Protein AF-A0A6A7ADE0-F1 (afdb_monomer_lite)

Radius of gyration: 12.48 Å; chains: 1; bounding box: 32×23×37 Å

Structure (mmCIF, N/CA/C/O backbone):
data_AF-A0A6A7ADE0-F1
#
_entry.id   AF-A0A6A7ADE0-F1
#
loop_
_atom_site.group_PDB
_atom_site.id
_atom_site.type_symbol
_atom_site.label_atom_id
_atom_site.label_alt_id
_atom_site.label_comp_id
_atom_site.label_asym_id
_atom_site.label_entity_id
_atom_site.label_seq_id
_atom_site.pdbx_PDB_ins_code
_atom_site.Cartn_x
_atom_site.Cartn_y
_atom_site.Cartn_z
_atom_site.occupancy
_atom_site.B_iso_or_equiv
_atom_site.auth_seq_id
_atom_site.auth_comp_id
_atom_site.auth_asym_id
_atom_site.auth_atom_id
_atom_site.pdbx_PDB_model_num
ATOM 1 N N . MET A 1 1 ? -9.373 -6.636 6.553 1.00 80.12 1 MET A N 1
ATOM 2 C CA . MET A 1 1 ? -9.410 -5.160 6.481 1.00 80.12 1 MET A CA 1
ATOM 3 C C . MET A 1 1 ? -9.800 -4.779 5.063 1.00 80.12 1 MET A C 1
ATOM 5 O O . MET A 1 1 ? -9.352 -5.461 4.150 1.00 80.12 1 MET A O 1
ATOM 9 N N . THR A 1 2 ? -10.658 -3.778 4.876 1.00 91.12 2 THR A N 1
ATOM 10 C CA . THR A 1 2 ? -11.158 -3.379 3.547 1.00 91.12 2 THR A CA 1
ATOM 11 C C . THR A 1 2 ? -10.385 -2.166 3.054 1.00 91.12 2 THR A C 1
ATOM 13 O O . THR A 1 2 ? -10.192 -1.228 3.822 1.00 91.12 2 THR A O 1
ATOM 16 N N . CYS A 1 3 ? -9.978 -2.180 1.789 1.00 92.69 3 CYS A N 1
ATOM 17 C CA . CYS A 1 3 ? -9.413 -1.020 1.113 1.00 92.69 3 CYS A CA 1
ATOM 18 C C . CYS A 1 3 ? -10.493 -0.304 0.307 1.00 92.69 3 CYS A C 1
ATOM 20 O O . CYS A 1 3 ? -11.373 -0.941 -0.278 1.00 92.69 3 CYS A O 1
ATOM 22 N N . TYR A 1 4 ? -10.407 1.015 0.264 1.00 91.94 4 TYR A N 1
ATOM 23 C CA . TYR A 1 4 ? -11.333 1.896 -0.423 1.00 91.94 4 TYR A CA 1
ATOM 24 C C . TYR A 1 4 ? -10.582 2.723 -1.462 1.00 91.94 4 TYR A C 1
ATOM 26 O O . TYR A 1 4 ? -9.438 3.120 -1.249 1.00 91.94 4 TYR A O 1
ATOM 34 N N . LEU A 1 5 ? -11.235 2.957 -2.595 1.00 87.94 5 LEU A N 1
ATOM 35 C CA . LEU A 1 5 ? -10.874 3.986 -3.562 1.00 87.94 5 LEU A CA 1
ATOM 36 C C . LEU A 1 5 ? -11.398 5.338 -3.062 1.00 87.94 5 LEU A C 1
ATOM 38 O O . LEU A 1 5 ? -12.315 5.379 -2.242 1.00 87.94 5 LEU A O 1
ATOM 42 N N . ARG A 1 6 ? -10.870 6.447 -3.591 1.00 81.69 6 ARG A N 1
ATOM 43 C CA . ARG A 1 6 ? -11.220 7.816 -3.150 1.00 81.69 6 ARG A CA 1
ATOM 44 C C . ARG A 1 6 ? -12.713 8.136 -3.215 1.00 81.69 6 ARG A C 1
ATOM 46 O O . ARG A 1 6 ? -13.228 8.887 -2.401 1.00 81.69 6 ARG A O 1
ATOM 53 N N . ASN A 1 7 ? -13.432 7.521 -4.148 1.00 82.19 7 ASN A N 1
ATOM 54 C CA . ASN A 1 7 ? -14.888 7.645 -4.258 1.00 82.19 7 ASN A CA 1
ATOM 55 C C . ASN A 1 7 ? -15.665 6.830 -3.195 1.00 82.19 7 ASN A C 1
ATOM 57 O O . ASN A 1 7 ? -16.870 6.633 -3.338 1.00 82.19 7 ASN A O 1
ATOM 61 N N . GLY A 1 8 ? -14.985 6.288 -2.179 1.00 84.12 8 GLY A N 1
ATOM 62 C CA . GLY A 1 8 ? -15.560 5.474 -1.107 1.00 84.12 8 GLY A CA 1
ATOM 63 C C . GLY A 1 8 ? -15.900 4.038 -1.515 1.00 84.12 8 GLY A C 1
ATOM 64 O O . GLY A 1 8 ? -16.340 3.242 -0.682 1.00 84.12 8 GLY A O 1
ATOM 65 N N . THR A 1 9 ? -15.704 3.660 -2.781 1.00 89.12 9 THR A N 1
ATOM 66 C CA . THR A 1 9 ? -15.978 2.289 -3.232 1.00 89.12 9 THR A CA 1
ATOM 67 C C . THR A 1 9 ? -14.887 1.333 -2.769 1.00 89.12 9 THR A C 1
ATOM 69 O O . THR A 1 9 ? -13.726 1.705 -2.627 1.00 89.12 9 THR A O 1
ATOM 72 N N . LYS A 1 10 ? -15.245 0.069 -2.529 1.00 91.25 10 LYS A N 1
ATOM 73 C CA . LYS A 1 10 ? -14.265 -0.951 -2.137 1.00 91.25 10 LYS A CA 1
ATOM 74 C C . LYS A 1 10 ? -13.298 -1.226 -3.288 1.00 91.25 10 LYS A C 1
ATOM 76 O O . LYS A 1 10 ? -13.726 -1.608 -4.378 1.00 91.25 10 LYS A O 1
ATOM 81 N N . ALA A 1 11 ? -12.005 -1.108 -3.022 1.00 88.94 11 ALA A N 1
ATOM 82 C CA . ALA A 1 11 ? -10.966 -1.512 -3.954 1.00 88.94 11 ALA A CA 1
ATOM 83 C C . ALA A 1 11 ? -10.931 -3.048 -4.043 1.00 88.94 11 ALA A C 1
ATOM 85 O O . ALA A 1 11 ? -10.843 -3.736 -3.027 1.00 88.94 11 ALA A O 1
ATOM 86 N N . ARG A 1 12 ? -11.045 -3.604 -5.257 1.00 84.62 12 ARG A N 1
ATOM 87 C CA . ARG A 1 12 ? -11.195 -5.061 -5.463 1.00 84.62 12 ARG A CA 1
ATOM 88 C C . ARG A 1 12 ? -9.912 -5.867 -5.269 1.00 84.62 12 ARG A C 1
ATOM 90 O O . ARG A 1 12 ? -10.008 -7.032 -4.899 1.00 84.62 12 ARG A O 1
ATOM 97 N N . ARG A 1 13 ? -8.754 -5.287 -5.581 1.00 86.44 13 ARG A N 1
ATOM 98 C CA . ARG A 1 13 ? -7.453 -5.980 -5.569 1.00 86.44 13 ARG A CA 1
ATOM 99 C C . ARG A 1 13 ? -6.442 -5.379 -4.597 1.00 86.44 13 ARG A C 1
ATOM 101 O O . ARG A 1 13 ? -5.433 -6.008 -4.321 1.00 86.44 13 ARG A O 1
ATOM 108 N N . ALA A 1 14 ? -6.764 -4.226 -4.016 1.00 90.44 14 ALA A N 1
ATOM 109 C CA . ALA A 1 14 ? -5.855 -3.536 -3.120 1.00 90.44 14 ALA A CA 1
ATOM 110 C C . ALA A 1 14 ? -5.732 -4.259 -1.776 1.00 90.44 14 ALA A C 1
ATOM 112 O O . ALA A 1 14 ? -6.744 -4.585 -1.143 1.00 90.44 14 ALA A O 1
ATOM 113 N N . LEU A 1 15 ? -4.499 -4.430 -1.317 1.00 93.88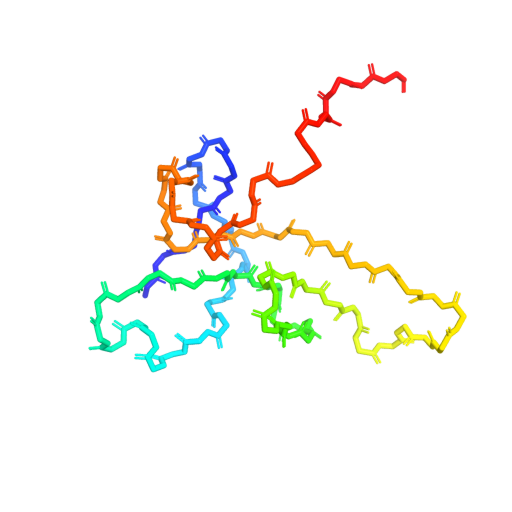 15 LEU A N 1
ATOM 114 C CA . LEU A 1 15 ? -4.164 -4.959 -0.007 1.00 93.88 15 LEU A CA 1
ATOM 115 C C . LEU A 1 15 ? -3.577 -3.852 0.876 1.00 93.88 15 LEU A C 1
ATOM 117 O O . LEU A 1 15 ? -2.847 -2.996 0.377 1.00 93.88 15 LEU A O 1
ATOM 121 N N . PRO A 1 16 ? -3.885 -3.842 2.184 1.00 94.06 16 PRO A N 1
ATOM 122 C CA . PRO A 1 16 ? -3.302 -2.881 3.111 1.00 94.06 16 PRO A CA 1
ATOM 123 C C . PRO A 1 16 ? -1.782 -3.032 3.213 1.00 94.06 16 PRO A C 1
ATOM 125 O O . PRO A 1 16 ? -1.285 -4.138 3.401 1.00 94.06 16 PRO A O 1
ATOM 128 N N . CYS A 1 17 ? -1.056 -1.919 3.197 1.00 92.62 17 CYS A N 1
ATOM 129 C CA . CYS A 1 17 ? 0.402 -1.930 3.256 1.00 92.62 17 CYS A CA 1
ATOM 130 C C . CYS A 1 17 ? 0.965 -2.164 4.662 1.00 92.62 17 CYS A C 1
ATOM 132 O O . CYS A 1 17 ? 1.908 -2.930 4.847 1.00 92.62 17 CYS A O 1
ATOM 134 N N . ASN A 1 18 ? 0.415 -1.496 5.680 1.00 92.06 18 ASN A N 1
ATOM 135 C CA . ASN A 1 18 ? 0.926 -1.573 7.047 1.00 92.06 18 ASN A CA 1
ATOM 136 C C . ASN A 1 18 ? -0.012 -2.385 7.948 1.00 92.06 18 ASN A C 1
ATOM 138 O O . ASN A 1 18 ? -0.940 -1.856 8.561 1.00 92.06 18 ASN A O 1
ATOM 142 N N . HIS A 1 19 ? 0.267 -3.682 8.075 1.00 91.12 19 HIS A N 1
ATOM 143 C CA . HIS A 1 19 ? -0.505 -4.586 8.931 1.00 91.12 19 HIS A CA 1
ATOM 144 C C . HIS A 1 19 ? -0.414 -4.237 10.425 1.00 91.12 19 HIS A C 1
ATOM 146 O O . HIS A 1 19 ? -1.382 -4.439 11.154 1.00 91.12 19 HIS A O 1
ATOM 152 N N . THR A 1 20 ? 0.697 -3.659 10.885 1.00 92.69 20 THR A N 1
ATOM 153 C CA . THR A 1 20 ? 0.840 -3.196 12.275 1.00 92.69 20 THR A CA 1
ATOM 154 C C . THR A 1 20 ? -0.048 -1.985 12.560 1.00 92.69 20 THR A C 1
ATOM 156 O O . THR A 1 20 ? -0.632 -1.883 13.634 1.00 92.69 20 THR A O 1
ATOM 159 N N . ALA A 1 21 ? -0.199 -1.067 11.601 1.00 90.44 21 ALA A N 1
ATOM 160 C CA . ALA A 1 21 ? -1.136 0.047 11.734 1.00 90.44 21 ALA A CA 1
ATOM 161 C C . ALA A 1 21 ? -2.572 -0.475 11.899 1.00 90.44 21 ALA A C 1
ATOM 163 O O . ALA A 1 21 ? -3.292 -0.026 12.788 1.00 90.44 21 ALA A O 1
ATOM 164 N N . ILE A 1 22 ? -2.945 -1.497 11.125 1.00 90.88 22 ILE A N 1
ATOM 165 C CA . ILE A 1 22 ? -4.265 -2.135 11.209 1.00 90.88 22 ILE A CA 1
ATOM 166 C C . ILE A 1 22 ? -4.504 -2.757 12.585 1.00 90.88 22 ILE A C 1
ATOM 168 O O . ILE A 1 22 ? -5.568 -2.550 13.163 1.00 90.88 22 ILE A O 1
ATOM 172 N N . THR A 1 23 ? -3.536 -3.501 13.134 1.00 92.50 23 THR A N 1
ATOM 173 C CA . THR A 1 23 ? -3.695 -4.114 14.466 1.00 92.50 23 THR A CA 1
ATOM 174 C C . THR A 1 23 ? -3.791 -3.074 15.583 1.00 92.50 23 THR A C 1
ATOM 176 O O . THR A 1 23 ? -4.377 -3.354 16.624 1.00 92.50 23 THR A O 1
ATOM 179 N N . GLN A 1 24 ? -3.282 -1.862 15.353 1.00 93.81 24 GLN A N 1
ATOM 180 C CA . GLN A 1 24 ? -3.409 -0.708 16.247 1.00 93.81 24 GLN A CA 1
ATOM 181 C C . GLN A 1 24 ? -4.679 0.129 16.006 1.00 93.81 24 GLN A C 1
ATOM 183 O O . GLN A 1 24 ? -4.837 1.171 16.639 1.00 93.81 24 GLN A O 1
ATOM 188 N N . GLY A 1 25 ? -5.564 -0.276 15.088 1.00 90.88 25 GLY A N 1
ATOM 189 C CA . GLY A 1 25 ? -6.769 0.483 14.741 1.00 90.88 25 GLY A CA 1
ATOM 190 C C . GLY A 1 25 ? -6.501 1.769 13.950 1.00 90.88 25 GLY A C 1
ATOM 191 O O . GLY A 1 25 ? -7.356 2.647 13.914 1.00 90.88 25 GLY A O 1
ATOM 192 N N . LYS A 1 26 ? -5.321 1.894 13.334 1.00 92.69 26 LYS A N 1
ATOM 193 C CA . LYS A 1 26 ? -4.936 3.022 12.476 1.00 92.69 26 LYS A CA 1
ATOM 194 C C . LYS A 1 26 ? -5.192 2.706 11.005 1.00 92.69 26 LYS A C 1
ATOM 196 O O . LYS A 1 26 ? -5.389 1.548 10.625 1.00 92.69 26 LYS A O 1
ATOM 201 N N . HIS A 1 27 ? -5.137 3.740 10.172 1.00 92.75 27 HIS A N 1
ATOM 202 C CA . HIS A 1 27 ? -5.267 3.597 8.730 1.00 92.75 27 HIS A CA 1
ATOM 203 C C . HIS A 1 27 ? -3.914 3.377 8.044 1.00 92.75 27 HIS A C 1
ATOM 205 O O . HIS A 1 27 ? -2.843 3.668 8.580 1.00 92.75 27 HIS A O 1
ATOM 211 N N . THR A 1 28 ? -3.963 2.808 6.845 1.00 92.75 28 THR A N 1
ATOM 212 C CA . THR A 1 28 ? -2.807 2.602 5.980 1.00 92.75 28 THR A CA 1
ATOM 213 C C . THR A 1 28 ? -3.232 2.662 4.520 1.00 92.75 28 THR A C 1
ATOM 215 O O . THR A 1 28 ? -4.357 2.277 4.180 1.00 92.75 28 THR A O 1
ATOM 218 N N . ALA A 1 29 ? -2.326 3.132 3.664 1.00 92.25 29 ALA A N 1
ATOM 219 C CA . ALA A 1 29 ? -2.473 3.010 2.225 1.00 92.25 29 ALA A CA 1
ATOM 220 C C . ALA A 1 29 ? -2.630 1.541 1.812 1.00 92.25 29 ALA A C 1
ATOM 222 O O . ALA A 1 29 ? -2.213 0.614 2.514 1.00 92.25 29 ALA A O 1
ATOM 223 N N . CYS A 1 30 ? -3.242 1.350 0.657 1.00 92.94 30 CYS A N 1
ATOM 224 C CA . CYS A 1 30 ? -3.398 0.063 0.022 1.00 92.94 30 CYS A CA 1
ATOM 225 C C . CYS A 1 30 ? -2.782 0.098 -1.369 1.00 92.94 30 CYS A C 1
ATOM 227 O O . CYS A 1 30 ? -2.928 1.101 -2.068 1.00 92.94 30 CYS A O 1
ATOM 229 N N . CYS A 1 31 ? -2.170 -1.013 -1.762 1.00 92.31 31 CYS A N 1
ATOM 230 C CA . CYS A 1 31 ? -1.519 -1.204 -3.054 1.00 92.31 31 CYS A CA 1
ATOM 231 C C . CYS A 1 31 ? -1.993 -2.495 -3.715 1.00 92.31 31 CYS A C 1
ATOM 233 O O . CYS A 1 31 ? -2.592 -3.338 -3.041 1.00 92.31 31 CYS A O 1
ATOM 235 N N . ASP A 1 32 ? -1.756 -2.657 -5.018 1.00 91.88 32 ASP A N 1
ATOM 236 C CA . ASP A 1 32 ? -1.959 -3.964 -5.645 1.00 91.88 32 ASP A CA 1
ATOM 237 C C . ASP A 1 32 ? -0.989 -5.002 -5.035 1.00 91.88 32 ASP A C 1
ATOM 239 O O . ASP A 1 32 ? 0.041 -4.627 -4.469 1.00 91.88 32 ASP A O 1
ATOM 243 N N . PRO A 1 33 ? -1.298 -6.311 -5.100 1.00 90.75 33 PRO A N 1
ATOM 244 C CA . PRO A 1 33 ? -0.509 -7.342 -4.418 1.00 90.75 33 PRO A CA 1
ATOM 245 C C . PRO A 1 33 ? 0.951 -7.428 -4.876 1.00 90.75 33 PRO A C 1
ATOM 247 O O . PRO A 1 33 ? 1.800 -7.879 -4.110 1.00 90.75 33 PRO A O 1
ATOM 250 N N . ASP A 1 34 ? 1.218 -7.008 -6.112 1.00 90.44 34 ASP A N 1
ATOM 251 C CA . ASP A 1 34 ? 2.537 -7.057 -6.739 1.00 90.44 34 ASP A CA 1
ATOM 252 C C . ASP A 1 34 ? 3.315 -5.736 -6.584 1.00 90.44 34 ASP A C 1
ATOM 254 O O . ASP A 1 34 ? 4.487 -5.665 -6.947 1.00 90.44 34 ASP A O 1
ATOM 258 N N . ASP A 1 35 ? 2.699 -4.696 -6.016 1.00 91.19 35 ASP A N 1
ATOM 259 C CA . ASP A 1 35 ? 3.318 -3.384 -5.843 1.00 91.19 35 ASP A CA 1
ATOM 260 C C . ASP A 1 35 ? 4.164 -3.302 -4.566 1.00 91.19 35 ASP A C 1
ATOM 262 O O . ASP A 1 35 ? 3.877 -3.902 -3.527 1.00 91.19 35 ASP A O 1
ATOM 266 N N . GLN A 1 36 ? 5.182 -2.445 -4.598 1.00 90.62 36 GLN A N 1
ATOM 267 C CA . GLN A 1 36 ? 5.917 -2.048 -3.405 1.00 90.62 36 GLN A CA 1
ATOM 268 C C . GLN A 1 36 ? 5.168 -0.957 -2.641 1.00 90.62 36 GLN A C 1
ATOM 270 O O . GLN A 1 36 ? 4.905 0.128 -3.160 1.00 90.62 36 GLN A O 1
ATOM 275 N N . CYS A 1 37 ? 4.902 -1.224 -1.365 1.00 90.19 37 CYS A N 1
ATOM 276 C CA . CYS A 1 37 ? 4.361 -0.251 -0.426 1.00 90.19 37 CYS A CA 1
ATOM 277 C C . CYS A 1 37 ? 5.431 0.745 0.033 1.00 90.19 37 CYS A C 1
ATOM 279 O O . CYS A 1 37 ? 6.441 0.358 0.626 1.00 90.19 37 CYS A O 1
ATOM 281 N N . LEU A 1 38 ? 5.179 2.037 -0.161 1.00 86.94 38 LEU A N 1
ATOM 282 C CA . LEU A 1 38 ? 6.043 3.108 0.324 1.00 86.94 38 LEU A CA 1
ATOM 283 C C . LEU A 1 38 ? 5.505 3.711 1.629 1.00 86.94 38 LEU A C 1
ATOM 285 O O . LEU A 1 38 ? 4.304 3.738 1.900 1.00 86.94 38 LEU A O 1
ATOM 289 N N . THR A 1 39 ? 6.403 4.255 2.451 1.00 83.12 39 THR A N 1
ATOM 290 C CA . THR A 1 39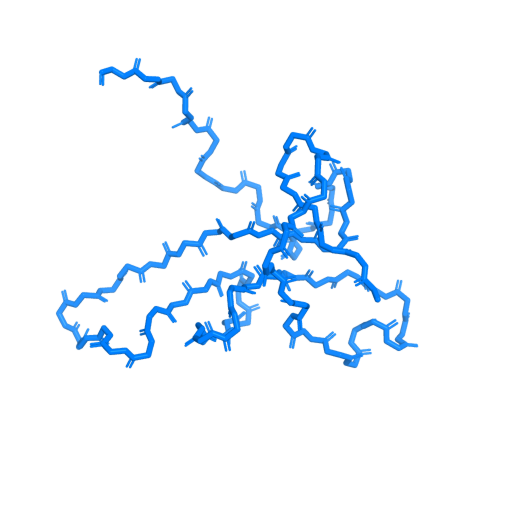 ? 6.047 4.867 3.746 1.00 83.12 39 THR A CA 1
ATOM 291 C C . THR A 1 39 ? 5.299 6.194 3.613 1.00 83.12 39 THR A C 1
ATOM 293 O O . THR A 1 39 ? 4.697 6.653 4.579 1.00 83.12 39 THR A O 1
ATOM 296 N N . ASN A 1 40 ? 5.305 6.798 2.424 1.00 79.19 40 ASN A N 1
ATOM 297 C CA . ASN A 1 40 ? 4.593 8.034 2.098 1.00 79.19 40 ASN A CA 1
ATOM 298 C C . ASN A 1 40 ? 3.153 7.801 1.593 1.00 79.19 40 ASN A C 1
ATOM 300 O O . ASN A 1 40 ? 2.524 8.745 1.123 1.00 79.19 40 ASN A O 1
ATOM 304 N N . GLY A 1 41 ? 2.637 6.569 1.683 1.00 81.56 41 GLY A N 1
ATOM 305 C CA . GLY A 1 4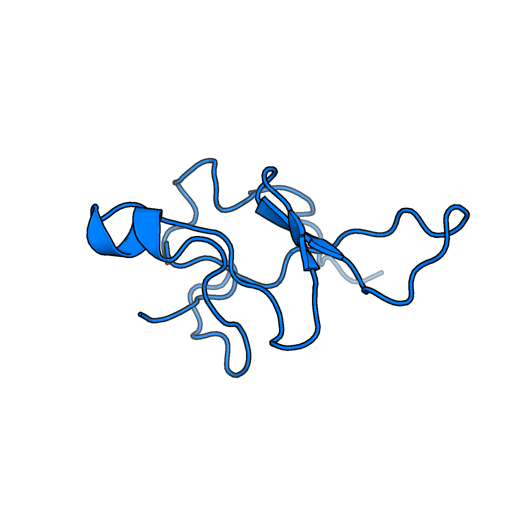1 ? 1.258 6.234 1.312 1.00 81.56 41 GLY A CA 1
ATOM 306 C C . GLY A 1 41 ? 1.038 5.970 -0.180 1.00 81.56 41 GLY A C 1
ATOM 307 O O . GLY A 1 41 ? -0.108 5.917 -0.622 1.00 81.56 41 GLY A O 1
ATOM 308 N N . PHE A 1 42 ? 2.117 5.797 -0.947 1.00 87.06 42 PHE A N 1
ATOM 309 C CA . PHE A 1 42 ? 2.064 5.455 -2.366 1.00 87.06 42 PHE A CA 1
ATOM 310 C C . PHE A 1 42 ? 2.565 4.036 -2.645 1.00 87.06 42 PHE A C 1
ATOM 312 O O . PHE A 1 42 ? 3.232 3.405 -1.823 1.00 87.06 42 PHE A O 1
ATOM 319 N N . CYS A 1 43 ? 2.248 3.571 -3.844 1.00 89.06 43 CYS A N 1
ATOM 320 C CA . CYS A 1 43 ? 2.640 2.293 -4.407 1.00 89.06 43 CYS A CA 1
ATOM 321 C C . CYS A 1 43 ? 3.637 2.529 -5.541 1.00 89.06 43 CYS A C 1
ATOM 323 O O . CYS A 1 43 ? 3.580 3.561 -6.219 1.00 89.06 43 CYS A O 1
ATOM 325 N N . ARG A 1 44 ? 4.545 1.580 -5.749 1.00 89.25 44 ARG A N 1
ATOM 326 C CA . ARG A 1 44 ? 5.512 1.614 -6.847 1.00 89.25 44 ARG A CA 1
ATOM 327 C C . ARG A 1 44 ? 5.618 0.241 -7.497 1.00 89.25 44 ARG A C 1
ATOM 329 O O . ARG A 1 44 ? 5.696 -0.757 -6.784 1.00 89.25 44 ARG A O 1
ATOM 336 N N . ASP A 1 45 ? 5.732 0.215 -8.822 1.00 88.56 45 ASP A N 1
ATOM 337 C CA . ASP A 1 45 ? 6.106 -0.998 -9.553 1.00 88.56 45 ASP A CA 1
ATOM 338 C C . ASP A 1 45 ? 7.470 -1.518 -9.057 1.00 88.56 45 ASP A C 1
ATOM 340 O O . ASP A 1 45 ? 8.459 -0.774 -9.129 1.00 88.56 45 ASP A O 1
ATOM 344 N N . PRO A 1 46 ? 7.596 -2.774 -8.605 1.00 85.94 46 PRO A N 1
ATOM 345 C CA . PRO A 1 46 ? 8.905 -3.348 -8.299 1.00 85.94 46 PRO A CA 1
ATOM 346 C C . PRO A 1 46 ? 9.848 -3.400 -9.514 1.00 85.94 46 PRO A C 1
ATOM 348 O O . PRO A 1 46 ? 11.064 -3.412 -9.328 1.00 85.94 46 PRO A O 1
ATOM 351 N N . ALA A 1 47 ? 9.323 -3.432 -10.743 1.00 84.38 47 ALA A N 1
ATOM 352 C CA . ALA A 1 47 ? 10.096 -3.447 -11.983 1.00 84.38 47 ALA A CA 1
ATOM 353 C C . ALA A 1 47 ? 10.488 -2.042 -12.479 1.00 84.38 47 ALA A C 1
ATOM 355 O O . ALA A 1 47 ? 11.278 -1.926 -13.422 1.00 84.38 47 ALA A O 1
ATOM 356 N N . ALA A 1 48 ? 9.975 -0.970 -11.862 1.00 79.88 48 ALA A N 1
ATOM 357 C CA . ALA A 1 48 ? 10.361 0.390 -12.216 1.00 79.88 48 ALA A CA 1
ATOM 358 C C . ALA A 1 48 ? 11.843 0.627 -11.888 1.00 79.88 48 ALA A C 1
ATOM 360 O O . ALA A 1 48 ? 12.257 0.607 -10.726 1.00 79.88 48 ALA A O 1
ATOM 361 N N . ASN A 1 49 ? 12.649 0.885 -12.916 1.00 74.19 49 ASN A N 1
ATOM 362 C CA . ASN A 1 49 ? 14.070 1.197 -12.768 1.00 74.19 49 ASN A CA 1
ATOM 363 C C . ASN A 1 49 ? 14.290 2.622 -12.221 1.00 74.19 49 ASN A C 1
ATOM 365 O O . ASN A 1 49 ? 13.355 3.405 -12.070 1.00 74.19 49 ASN A O 1
ATOM 369 N N . GLU A 1 50 ? 15.544 2.988 -11.949 1.00 67.19 50 GLU A N 1
ATOM 370 C CA . GLU A 1 50 ? 15.912 4.313 -11.415 1.00 67.19 50 GLU A CA 1
ATOM 371 C C . GLU A 1 50 ? 15.489 5.492 -12.314 1.00 67.19 50 GLU A C 1
ATOM 373 O O . GLU A 1 50 ? 15.383 6.624 -11.843 1.00 67.19 50 GLU A O 1
ATOM 378 N N . MET A 1 51 ? 15.203 5.237 -13.598 1.00 66.19 51 MET A N 1
ATOM 379 C CA . MET A 1 51 ? 14.731 6.253 -14.544 1.00 66.19 51 MET A CA 1
ATOM 380 C C . MET A 1 51 ? 13.209 6.454 -14.504 1.00 66.19 51 MET A C 1
ATOM 382 O O . MET A 1 51 ? 12.713 7.452 -15.023 1.00 66.19 51 MET A O 1
ATOM 386 N N . THR A 1 52 ? 12.456 5.539 -13.888 1.00 67.75 52 THR A N 1
ATOM 387 C CA . THR A 1 52 ? 10.991 5.591 -13.786 1.00 67.75 52 THR A CA 1
ATOM 388 C C . THR A 1 52 ? 10.569 5.756 -12.328 1.00 67.75 52 THR A C 1
ATOM 390 O O . THR A 1 52 ? 10.152 4.822 -11.657 1.00 67.75 52 THR A O 1
ATOM 393 N N . ASN A 1 53 ? 10.640 6.990 -11.822 1.00 72.69 53 ASN A N 1
ATOM 394 C CA . ASN A 1 53 ? 10.171 7.348 -10.473 1.00 72.69 53 ASN A CA 1
ATOM 395 C C . ASN A 1 53 ? 8.653 7.595 -10.427 1.00 72.69 53 ASN A C 1
ATOM 397 O O . ASN A 1 53 ? 8.187 8.568 -9.834 1.00 72.69 53 ASN A O 1
ATOM 401 N N . PHE A 1 54 ? 7.876 6.736 -11.089 1.00 81.00 54 PHE A N 1
ATOM 402 C CA . PHE A 1 54 ? 6.423 6.793 -11.010 1.00 81.00 54 PHE A CA 1
ATOM 403 C C . PHE A 1 54 ? 5.946 6.102 -9.740 1.00 81.00 54 PHE A C 1
ATOM 405 O O . PHE A 1 54 ? 6.304 4.962 -9.452 1.00 81.00 54 PHE A O 1
ATOM 412 N N . VAL A 1 55 ? 5.116 6.819 -8.997 1.00 85.75 55 VAL A N 1
ATOM 413 C CA . VAL A 1 55 ? 4.380 6.302 -7.851 1.00 85.75 55 VAL A CA 1
ATOM 414 C C . VAL A 1 55 ? 2.905 6.570 -8.089 1.00 85.75 55 VAL A C 1
ATOM 416 O O . VAL A 1 55 ? 2.547 7.560 -8.731 1.00 85.75 55 VAL A O 1
ATOM 419 N N . TRP A 1 56 ? 2.040 5.703 -7.584 1.00 82.69 56 TRP A N 1
ATOM 420 C CA . TRP A 1 56 ? 0.599 5.882 -7.710 1.00 82.69 56 TRP A CA 1
ATOM 421 C C . TRP A 1 56 ? -0.117 5.601 -6.407 1.00 82.69 56 TRP A C 1
ATOM 423 O O . TRP A 1 56 ? 0.392 4.953 -5.494 1.00 82.69 56 TRP A O 1
ATOM 433 N N . PHE A 1 57 ? -1.321 6.146 -6.328 1.00 85.25 57 PHE A N 1
ATOM 434 C CA . PHE A 1 57 ? -2.240 5.895 -5.242 1.00 85.25 57 PHE A CA 1
ATOM 435 C C . PHE A 1 57 ? -3.263 4.856 -5.696 1.00 85.25 57 PHE A C 1
ATOM 437 O O . PHE A 1 57 ? -3.930 5.062 -6.711 1.00 85.25 57 PHE A O 1
ATOM 444 N N . PHE A 1 58 ? -3.408 3.764 -4.945 1.00 87.06 58 PHE A N 1
ATOM 445 C CA . PHE A 1 58 ? -4.354 2.704 -5.291 1.00 87.06 58 PHE A CA 1
ATOM 446 C C . PHE A 1 58 ? -5.559 2.656 -4.345 1.00 87.06 58 PHE A C 1
ATOM 448 O O . PHE A 1 58 ? -6.689 2.460 -4.785 1.00 87.06 58 PHE A O 1
ATOM 455 N N . GLY A 1 59 ? -5.362 2.878 -3.047 1.00 90.12 59 GLY A N 1
ATOM 456 C CA . GLY A 1 59 ? -6.463 2.955 -2.094 1.00 90.12 59 GLY A CA 1
ATOM 457 C C . GLY A 1 59 ? -6.004 3.231 -0.671 1.00 90.12 59 GLY A C 1
ATOM 458 O O . GLY A 1 59 ? -4.813 3.349 -0.397 1.00 90.12 59 GLY A O 1
ATOM 459 N N . CYS A 1 60 ? -6.957 3.314 0.251 1.00 91.94 60 CYS A N 1
ATOM 460 C CA . CYS A 1 60 ? -6.670 3.392 1.677 1.00 91.94 60 CYS A CA 1
ATOM 461 C C . CYS A 1 60 ? -7.686 2.612 2.505 1.00 91.94 60 CYS A C 1
ATOM 463 O O . CYS A 1 60 ? -8.809 2.364 2.073 1.00 91.94 60 CYS A O 1
ATOM 465 N N . THR A 1 61 ? -7.315 2.234 3.724 1.00 94.19 61 THR A N 1
ATOM 466 C CA . THR A 1 61 ? -8.256 1.623 4.673 1.00 94.19 61 THR A CA 1
ATOM 467 C C . THR A 1 61 ? -9.206 2.630 5.332 1.00 94.19 61 THR A C 1
ATOM 469 O O . THR A 1 61 ? -10.170 2.214 5.972 1.00 94.19 61 THR A O 1
ATOM 472 N N . ASP A 1 62 ? -8.935 3.933 5.214 1.00 91.56 62 ASP A N 1
ATOM 473 C CA . ASP A 1 62 ? -9.893 4.988 5.561 1.00 91.56 62 ASP A CA 1
ATOM 474 C C . ASP A 1 62 ? -10.832 5.224 4.372 1.00 91.56 62 ASP A C 1
ATOM 476 O O . ASP A 1 62 ? -10.381 5.537 3.273 1.00 91.56 62 ASP A O 1
ATOM 480 N N . HIS A 1 63 ? -12.139 5.080 4.584 1.00 89.31 63 HIS A N 1
ATOM 481 C CA . HIS A 1 63 ? -13.134 5.339 3.541 1.00 89.31 63 HIS A CA 1
ATOM 482 C C . HIS A 1 63 ? -13.459 6.830 3.386 1.00 89.31 63 HIS A C 1
ATOM 484 O O . HIS A 1 63 ? -14.067 7.211 2.390 1.00 89.31 63 HIS A O 1
ATOM 490 N N . THR A 1 64 ? -13.103 7.657 4.374 1.00 87.69 64 THR A N 1
ATOM 491 C CA . THR A 1 64 ? -13.346 9.107 4.367 1.00 87.69 64 THR A CA 1
ATOM 492 C C . THR A 1 64 ? -12.198 9.890 3.745 1.00 87.69 64 THR A C 1
ATOM 494 O O . THR A 1 64 ? -12.392 11.050 3.386 1.00 87.69 64 THR A O 1
ATOM 497 N N . PHE A 1 65 ? -11.026 9.256 3.607 1.00 85.94 65 PHE A N 1
ATOM 498 C CA . PHE A 1 65 ? -9.807 9.878 3.099 1.00 85.94 65 PHE A CA 1
ATOM 499 C C . PHE A 1 65 ? -9.411 11.132 3.892 1.00 85.94 65 PHE A C 1
ATOM 501 O O . PHE A 1 65 ? -8.866 12.085 3.343 1.00 85.94 65 PHE A O 1
ATOM 508 N N . GLN A 1 66 ? -9.701 11.159 5.191 1.00 86.25 66 GLN A N 1
ATOM 509 C CA . GLN A 1 66 ? -9.308 12.251 6.080 1.00 86.25 66 GLN A CA 1
ATOM 510 C C . GLN A 1 66 ? -7.965 11.972 6.750 1.00 86.25 66 GLN A C 1
ATOM 512 O O . GLN A 1 66 ? -7.275 12.916 7.141 1.00 86.25 66 GLN A O 1
ATOM 517 N N .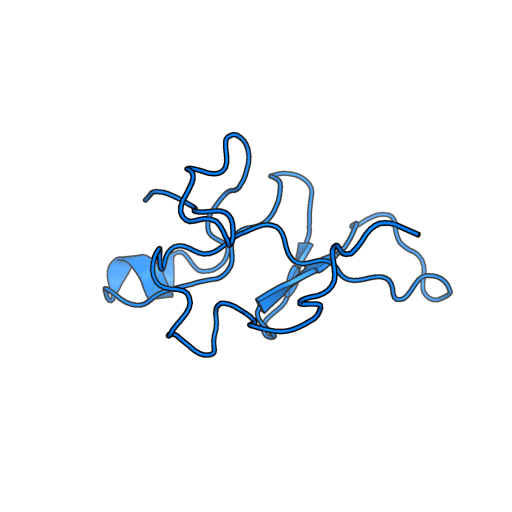 ASP A 1 67 ? -7.568 10.701 6.862 1.00 86.62 67 ASP A N 1
ATOM 518 C CA . ASP A 1 67 ? -6.260 10.355 7.407 1.00 86.62 67 ASP A CA 1
ATOM 519 C C . ASP A 1 67 ? -5.137 10.777 6.432 1.00 86.62 67 ASP A C 1
ATOM 521 O O . ASP A 1 67 ? -5.151 10.382 5.260 1.00 86.62 67 ASP A O 1
ATOM 525 N N . PRO A 1 68 ? -4.132 11.555 6.882 1.00 82.19 68 PRO A N 1
ATOM 526 C CA . PRO A 1 68 ? -3.014 11.978 6.040 1.00 82.19 68 PRO A CA 1
ATOM 527 C C . PRO A 1 68 ? -2.219 10.817 5.420 1.00 82.19 68 PRO A C 1
ATOM 529 O O . PRO A 1 68 ? -1.592 11.015 4.377 1.00 82.19 68 PRO A O 1
ATOM 532 N N . VAL A 1 69 ? -2.257 9.607 5.995 1.00 83.50 69 VAL A N 1
ATOM 533 C CA . VAL A 1 69 ? -1.616 8.415 5.401 1.00 83.50 69 VAL A CA 1
ATOM 534 C C . VAL A 1 69 ? -2.319 7.920 4.132 1.00 83.50 69 VAL A C 1
ATOM 536 O O . VAL A 1 69 ? -1.733 7.154 3.370 1.00 83.50 69 VAL A O 1
ATOM 539 N N . CYS A 1 70 ? -3.559 8.353 3.895 1.00 81.44 70 CYS A N 1
ATOM 540 C CA . CYS A 1 70 ? -4.383 7.979 2.747 1.00 81.44 70 CYS A CA 1
ATOM 541 C C . CYS A 1 70 ? -4.197 8.889 1.532 1.00 81.44 70 CYS A C 1
ATOM 543 O O . CYS A 1 70 ? -5.004 8.823 0.610 1.00 81.44 70 CYS A O 1
ATOM 545 N N . GLY A 1 71 ? -3.150 9.724 1.543 1.00 71.44 71 GLY A N 1
ATOM 546 C CA . GLY A 1 71 ? -2.664 10.490 0.400 1.00 71.44 71 GLY A CA 1
ATOM 547 C C . GLY A 1 71 ? -3.765 11.187 -0.396 1.00 71.44 71 GLY A C 1
A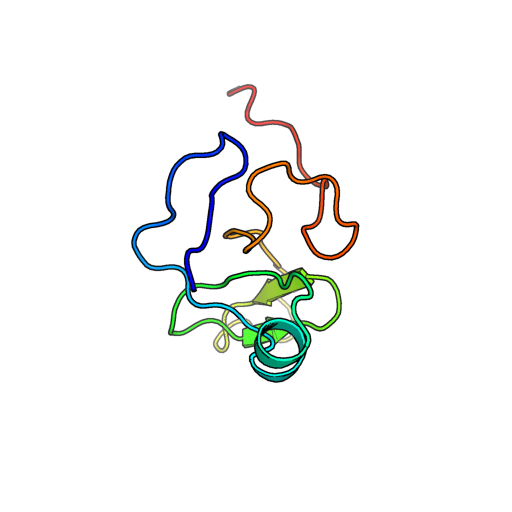TOM 548 O O . GLY A 1 71 ? -4.196 10.684 -1.425 1.00 71.44 71 GLY A O 1
ATOM 549 N N . ASN A 1 72 ? -4.168 12.401 -0.011 1.00 72.69 72 ASN A N 1
ATOM 550 C CA . ASN A 1 72 ? -5.176 13.164 -0.764 1.00 72.69 72 ASN A CA 1
ATOM 551 C C . ASN A 1 72 ? -4.658 13.852 -2.044 1.00 72.69 72 ASN A C 1
ATOM 553 O O 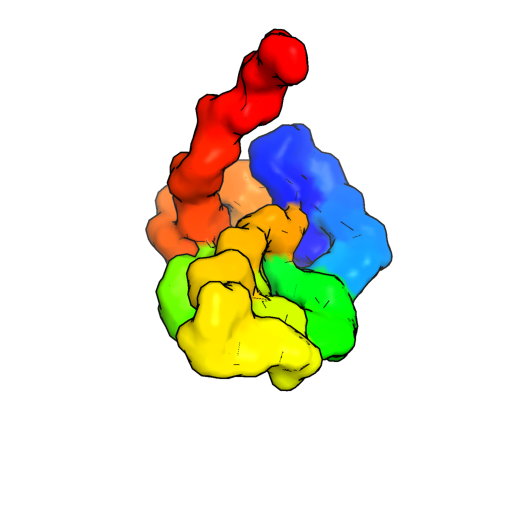. ASN A 1 72 ? -5.299 14.754 -2.574 1.00 72.69 72 ASN A O 1
ATOM 557 N N . TYR A 1 73 ? -3.512 13.418 -2.554 1.00 67.62 73 TYR A N 1
ATOM 558 C CA . TYR A 1 73 ? -2.832 14.028 -3.691 1.00 67.62 73 TYR A CA 1
ATOM 559 C C . TYR A 1 73 ? -3.344 13.461 -5.029 1.00 67.62 73 TYR A C 1
ATOM 561 O O . TYR A 1 73 ? -3.920 12.376 -5.069 1.00 67.62 73 TYR A O 1
ATOM 569 N N . CYS A 1 74 ? -3.127 14.195 -6.128 1.00 64.19 74 CYS A N 1
ATOM 570 C CA . CYS A 1 74 ? -3.560 13.835 -7.492 1.00 64.19 74 CYS A CA 1
ATOM 571 C C . CYS A 1 74 ? -5.087 13.835 -7.725 1.00 64.19 74 CYS A C 1
ATOM 573 O O . CYS A 1 74 ? -5.602 13.034 -8.501 1.00 64.19 74 CYS A O 1
ATOM 575 N N . ASP A 1 75 ? -5.812 14.777 -7.115 1.00 58.56 75 ASP A N 1
ATOM 576 C CA . ASP A 1 75 ? -7.274 14.915 -7.236 1.00 58.56 75 ASP A CA 1
ATOM 577 C C . ASP A 1 75 ? -7.736 15.605 -8.542 1.00 58.56 75 ASP A C 1
ATOM 579 O O . ASP A 1 75 ? -8.513 16.560 -8.549 1.00 58.56 75 ASP A O 1
ATOM 583 N N . LYS A 1 76 ? -7.231 15.129 -9.686 1.00 47.62 76 LYS A N 1
ATOM 584 C CA . LYS A 1 76 ? -7.779 15.459 -11.008 1.00 47.62 76 LYS A CA 1
ATOM 585 C C . LYS A 1 76 ? -7.850 14.219 -11.890 1.00 47.62 76 LYS A C 1
ATOM 587 O O . LYS A 1 76 ? -6.956 13.947 -12.679 1.00 47.62 76 LYS A O 1
ATOM 592 N N . ALA A 1 77 ? -8.988 13.540 -11.817 1.00 47.59 77 ALA A N 1
ATOM 593 C CA . ALA A 1 77 ? -9.592 12.943 -13.001 1.00 47.59 77 ALA A CA 1
ATOM 594 C C . ALA A 1 77 ? -10.691 13.888 -13.522 1.00 47.59 77 ALA A C 1
ATOM 596 O O . ALA A 1 77 ? -11.864 13.532 -13.567 1.00 47.59 77 ALA A O 1
ATOM 597 N N . THR A 1 78 ? -10.331 15.121 -13.888 1.00 41.25 78 THR A N 1
ATOM 598 C CA . THR A 1 78 ? -11.022 15.762 -15.012 1.00 41.25 78 THR A CA 1
ATOM 599 C C . THR A 1 78 ? -10.296 15.271 -16.246 1.00 41.25 78 THR A C 1
ATOM 601 O O . THR A 1 78 ? -9.167 15.684 -16.492 1.00 41.25 78 THR A O 1
ATOM 604 N N . SER A 1 79 ? -10.911 14.315 -16.930 1.00 39.56 79 SER A N 1
ATOM 605 C CA . SER A 1 79 ? -10.546 13.899 -18.277 1.00 39.56 79 SER A CA 1
ATOM 606 C C . SER A 1 79 ? -10.328 15.137 -19.153 1.00 39.56 79 SER A C 1
ATOM 608 O O . SER A 1 79 ? -11.240 15.957 -19.264 1.00 39.56 79 SER A O 1
ATOM 610 N N . GLU A 1 80 ? -9.146 15.262 -19.747 1.00 34.59 80 GLU A N 1
ATOM 611 C CA . GLU A 1 80 ? -8.939 15.989 -21.005 1.00 34.59 80 GLU A CA 1
ATOM 612 C C . GLU A 1 80 ? -8.640 14.958 -22.092 1.00 34.59 80 GLU A C 1
ATOM 614 O O . GLU A 1 80 ? -7.881 14.003 -21.793 1.00 34.59 80 GLU A O 1
#

Secondary structure (DSSP, 8-state):
---B-TTSPBPSS-EES-HHHHHTT---EEE-TTSEEPTTS-EE-TT--TT----B--EES-SS--SGGG----------

Organism: NCBI:txid1469910

pLDDT: mean 82.99, std 13.17, range [34.59, 94.19]

Foldseek 3Di:
DFWADQQLHTQPAWDFDDVVCVVVVHKAFTDGPQWDDDQQRWTHHPPQDPVRPDTHGRTMPDSNCPDSNNPPPPPDPPPD

Sequence (80 aa):
MTCYLRNGTKARRALPCNHTAITQGKHTACCDPDDQCLTNGFCRDPAANEMTNFVWFFGCTDHTFQDPVCGNYCDKATSE